Protein AF-A0A8X8W7H4-F1 (afdb_monomer_lite)

Structure (mmCIF, N/CA/C/O backbone):
data_AF-A0A8X8W7H4-F1
#
_entry.id   AF-A0A8X8W7H4-F1
#
loop_
_atom_site.group_PDB
_atom_site.id
_atom_site.type_symbol
_atom_site.label_atom_id
_atom_site.label_alt_id
_atom_site.label_comp_id
_atom_site.label_asym_id
_atom_site.label_entity_id
_atom_site.label_seq_id
_atom_site.pdbx_PDB_ins_code
_atom_site.Cartn_x
_atom_site.Cartn_y
_atom_site.Cartn_z
_atom_site.occupancy
_atom_site.B_iso_or_equiv
_atom_site.auth_seq_id
_atom_site.auth_comp_id
_atom_site.auth_asym_id
_atom_site.auth_atom_id
_atom_site.pdbx_PDB_model_num
ATOM 1 N N . MET A 1 1 ? -15.165 50.227 14.617 1.00 40.97 1 MET A N 1
ATOM 2 C CA . MET A 1 1 ? -14.235 49.386 13.824 1.00 40.97 1 MET A CA 1
ATOM 3 C C . MET A 1 1 ? -14.703 47.942 13.909 1.00 40.97 1 MET A C 1
ATOM 5 O O . MET A 1 1 ? -14.730 47.402 15.005 1.00 40.97 1 MET A O 1
ATOM 9 N N . ASN A 1 2 ? -15.109 47.330 12.793 1.00 39.94 2 ASN A N 1
ATOM 10 C CA . ASN A 1 2 ? -15.633 45.960 12.799 1.00 39.94 2 ASN A CA 1
ATOM 11 C C . ASN A 1 2 ? -14.489 44.944 12.717 1.00 39.94 2 ASN A C 1
ATOM 13 O O . ASN A 1 2 ? -13.886 44.776 11.658 1.00 39.94 2 ASN A O 1
ATOM 17 N N . GLN A 1 3 ? -14.213 44.232 13.812 1.00 49.19 3 GLN A N 1
ATOM 18 C CA . GLN A 1 3 ? -13.331 43.067 13.766 1.00 49.19 3 GLN A CA 1
ATOM 19 C C . GLN A 1 3 ? -14.050 41.906 13.066 1.00 49.19 3 GLN A C 1
ATOM 21 O O . GLN A 1 3 ? -14.823 41.171 13.681 1.00 49.19 3 GLN A O 1
ATOM 26 N N . ARG A 1 4 ? -13.766 41.705 11.772 1.00 53.12 4 ARG A N 1
ATOM 27 C CA . ARG A 1 4 ? -14.063 40.439 11.087 1.00 53.12 4 ARG A CA 1
ATOM 28 C C . ARG A 1 4 ? -13.209 39.333 11.713 1.00 53.12 4 ARG A C 1
ATOM 30 O O . ARG A 1 4 ? -12.101 39.067 11.257 1.00 53.12 4 ARG A O 1
ATOM 37 N N . ARG A 1 5 ? -13.735 38.659 12.740 1.00 56.91 5 ARG A N 1
ATOM 38 C CA . ARG A 1 5 ? -13.233 37.341 13.148 1.00 56.91 5 ARG A CA 1
ATOM 39 C C . ARG A 1 5 ? -13.508 36.369 12.003 1.00 56.91 5 ARG A C 1
ATOM 41 O O . ARG A 1 5 ? -14.619 35.867 11.863 1.00 56.91 5 ARG A O 1
ATOM 48 N N . THR A 1 6 ? -12.502 36.112 11.172 1.00 53.44 6 THR A N 1
ATOM 49 C CA . THR A 1 6 ? -12.518 34.985 10.239 1.00 53.44 6 THR A CA 1
ATOM 50 C C . THR A 1 6 ? -12.573 33.702 11.057 1.00 53.44 6 THR A C 1
ATOM 52 O O . THR A 1 6 ? -11.574 33.303 11.657 1.00 53.44 6 THR A O 1
ATOM 55 N N . ALA A 1 7 ? -13.751 33.081 11.121 1.00 56.81 7 ALA A N 1
ATOM 56 C CA . ALA A 1 7 ? -13.932 31.798 11.779 1.00 56.81 7 ALA A CA 1
ATOM 57 C C . ALA A 1 7 ? -13.082 30.746 11.053 1.00 56.81 7 ALA A C 1
ATOM 59 O O . ALA A 1 7 ? -13.437 30.271 9.973 1.00 56.81 7 ALA A O 1
ATOM 60 N N . ARG A 1 8 ? -11.931 30.407 11.641 1.00 61.84 8 ARG A N 1
ATOM 61 C CA . ARG A 1 8 ? -11.093 29.292 11.200 1.00 61.84 8 ARG A CA 1
ATOM 62 C C . ARG A 1 8 ? -11.938 28.034 11.406 1.00 61.84 8 ARG A C 1
ATOM 64 O O . ARG A 1 8 ? -12.171 27.657 12.553 1.00 61.84 8 ARG A O 1
ATOM 71 N N . LYS A 1 9 ? -12.473 27.450 10.323 1.00 66.62 9 LYS A N 1
ATOM 72 C CA . LYS A 1 9 ? -13.260 26.208 10.394 1.00 66.62 9 LYS A CA 1
ATOM 73 C C . LYS A 1 9 ? -12.422 25.171 11.140 1.00 66.62 9 LYS A C 1
ATOM 75 O O . LYS A 1 9 ? -11.354 24.798 10.660 1.00 66.62 9 LYS A O 1
ATOM 80 N N . GLN A 1 10 ? -12.886 24.748 12.312 1.00 65.94 10 GLN A N 1
ATOM 81 C CA . GLN A 1 10 ? -12.278 23.623 13.007 1.00 65.94 10 GLN A CA 1
ATOM 82 C C . GLN A 1 10 ? -12.583 22.368 12.190 1.00 65.94 10 GLN A C 1
ATOM 84 O O . GLN A 1 10 ? -13.744 22.091 11.887 1.00 65.94 10 GLN A O 1
ATOM 89 N N . VAL A 1 11 ? -11.537 21.650 11.788 1.00 79.06 11 VAL A N 1
ATOM 90 C CA . VAL A 1 11 ? -11.678 20.336 11.160 1.00 79.06 11 VAL A CA 1
ATOM 91 C C . VAL A 1 11 ? -11.970 19.348 12.285 1.00 79.06 11 VAL A C 1
ATOM 93 O O . VAL A 1 11 ? -11.250 19.321 13.282 1.00 79.06 11 VAL A O 1
ATOM 96 N N . THR A 1 12 ? -13.057 18.590 12.171 1.00 90.44 12 THR A N 1
ATOM 97 C CA . THR A 1 12 ? -13.417 17.582 13.176 1.00 90.44 12 THR A CA 1
ATOM 98 C C . THR A 1 12 ? -12.499 16.361 13.053 1.00 90.44 12 THR A C 1
ATOM 100 O O . THR A 1 12 ? -12.026 16.081 11.950 1.00 90.44 12 THR A O 1
ATOM 103 N N . PRO A 1 13 ? -12.280 15.578 14.128 1.00 90.12 13 PRO A N 1
ATOM 104 C CA . PRO A 1 13 ? -11.517 14.329 14.041 1.00 90.12 13 PRO A CA 1
ATOM 105 C C . PRO A 1 13 ? -12.059 13.366 12.973 1.00 90.12 13 PRO A C 1
ATOM 107 O O . PRO A 1 13 ? -11.279 12.757 12.248 1.00 90.12 13 PRO A O 1
ATOM 110 N N . GLN A 1 14 ? -13.387 13.310 12.803 1.00 90.88 14 GLN A N 1
ATOM 111 C CA . GLN A 1 14 ? -14.024 12.536 11.735 1.00 90.88 14 GLN A CA 1
ATOM 112 C C . GLN A 1 14 ? -13.603 13.022 10.342 1.00 90.88 14 GLN A C 1
ATOM 114 O O . GLN A 1 14 ? -13.196 12.220 9.515 1.00 90.88 14 GLN A O 1
ATOM 119 N N . ALA A 1 15 ? -13.615 14.336 10.099 1.00 92.31 15 ALA A N 1
ATOM 120 C CA . ALA A 1 15 ? -13.187 14.884 8.816 1.00 92.31 15 ALA A CA 1
ATOM 121 C C . ALA A 1 15 ? -11.686 14.663 8.543 1.00 92.31 15 ALA A C 1
ATOM 123 O O . ALA A 1 15 ? -11.287 14.643 7.385 1.00 92.31 15 ALA A O 1
ATOM 124 N N . ILE A 1 16 ? -10.843 14.492 9.569 1.00 93.12 16 ILE A N 1
ATOM 125 C CA . ILE A 1 16 ? -9.443 14.072 9.379 1.00 93.12 16 ILE A CA 1
ATOM 126 C C . ILE A 1 16 ? -9.405 12.618 8.887 1.00 93.12 16 ILE A C 1
ATOM 128 O O . ILE A 1 16 ? -8.817 12.356 7.839 1.00 93.12 16 ILE A O 1
ATOM 132 N N . ALA A 1 17 ? -10.109 11.714 9.576 1.00 94.50 17 ALA A N 1
ATOM 133 C CA . ALA A 1 17 ? -10.192 10.299 9.212 1.00 94.50 17 ALA A CA 1
ATOM 134 C C . ALA A 1 17 ? -10.748 10.080 7.793 1.00 94.50 17 ALA A C 1
ATOM 136 O O . ALA A 1 17 ? -10.145 9.370 6.987 1.00 94.50 17 ALA A O 1
ATOM 137 N N . ASP A 1 18 ? -11.856 10.749 7.461 1.00 96.56 18 ASP A N 1
ATOM 138 C CA . ASP A 1 18 ? -12.492 10.672 6.143 1.00 96.56 18 ASP A CA 1
ATOM 139 C C . ASP A 1 18 ? -11.540 11.153 5.035 1.00 96.56 18 ASP A C 1
ATOM 141 O O . ASP A 1 18 ? -11.445 10.523 3.982 1.00 96.56 18 ASP A O 1
ATOM 145 N N . ASN A 1 19 ? -10.795 12.241 5.274 1.00 97.00 19 ASN A N 1
ATOM 146 C CA . ASN A 1 19 ? -9.820 12.769 4.317 1.00 97.00 19 ASN A CA 1
ATOM 147 C C . ASN A 1 19 ? -8.613 11.836 4.134 1.00 97.00 19 ASN A C 1
ATOM 149 O O . ASN A 1 19 ? -8.162 11.668 3.003 1.00 97.00 19 ASN A O 1
ATOM 153 N N . ALA A 1 20 ? -8.107 11.214 5.204 1.00 97.69 20 ALA A N 1
ATOM 154 C CA . ALA A 1 20 ? -7.014 10.243 5.129 1.00 97.69 20 ALA A CA 1
ATOM 155 C C . ALA A 1 20 ? -7.414 9.009 4.304 1.00 97.69 20 ALA A C 1
ATOM 157 O O . ALA A 1 20 ? -6.739 8.650 3.336 1.00 97.69 20 ALA A O 1
ATOM 158 N N . ILE A 1 21 ? -8.569 8.415 4.622 1.00 98.06 21 ILE A N 1
ATOM 159 C CA . ILE A 1 21 ? -9.129 7.264 3.901 1.00 98.06 21 ILE A CA 1
ATOM 160 C C . ILE A 1 21 ? -9.418 7.620 2.436 1.00 98.06 21 ILE A C 1
ATOM 162 O O . ILE A 1 21 ? -9.134 6.822 1.541 1.00 98.06 21 ILE A O 1
ATOM 166 N N . LEU A 1 22 ? -9.954 8.815 2.164 1.00 97.94 22 LEU A N 1
ATOM 167 C CA . LEU A 1 22 ? -10.212 9.283 0.801 1.00 97.94 22 LEU A CA 1
ATOM 168 C C . LEU A 1 22 ? -8.913 9.488 0.012 1.00 97.94 22 LEU A C 1
ATOM 170 O O . LEU A 1 22 ? -8.834 9.049 -1.135 1.00 97.94 22 LEU A O 1
ATOM 174 N N . ALA A 1 23 ? -7.894 10.117 0.603 1.00 98.00 23 ALA A N 1
ATOM 175 C CA . ALA A 1 23 ? -6.601 10.343 -0.042 1.00 98.00 23 ALA A CA 1
ATOM 176 C C . ALA A 1 23 ? -5.896 9.023 -0.389 1.00 98.00 23 ALA A C 1
ATOM 178 O O . ALA A 1 23 ? -5.370 8.887 -1.491 1.00 98.00 23 ALA A O 1
ATOM 179 N N . TYR A 1 24 ? -5.959 8.036 0.508 1.00 98.38 24 TYR A N 1
ATOM 180 C CA . TYR A 1 24 ? -5.495 6.673 0.255 1.00 98.38 24 TYR A CA 1
ATOM 181 C C . TYR A 1 24 ? -6.281 6.000 -0.885 1.00 98.38 24 TYR A C 1
ATOM 183 O O . TYR A 1 24 ? -5.700 5.633 -1.904 1.00 98.38 24 TYR A O 1
ATOM 191 N N . ARG A 1 25 ? -7.616 5.909 -0.783 1.00 97.62 25 ARG A N 1
ATOM 192 C CA . ARG A 1 25 ? -8.451 5.189 -1.769 1.00 97.62 25 ARG A CA 1
ATOM 193 C C . ARG A 1 25 ? -8.469 5.812 -3.166 1.00 97.62 25 ARG A C 1
ATOM 195 O O . ARG A 1 25 ? -8.696 5.103 -4.145 1.00 97.62 25 ARG A O 1
ATOM 202 N N . SER A 1 26 ? -8.282 7.129 -3.257 1.00 97.25 26 SER A N 1
ATOM 203 C CA . SER A 1 26 ? -8.240 7.869 -4.526 1.00 97.25 26 SER A CA 1
ATOM 204 C C . SER A 1 26 ? -6.840 7.968 -5.134 1.00 97.25 26 SER A C 1
ATOM 206 O O . SER A 1 26 ? -6.700 8.498 -6.238 1.00 97.25 26 SER A O 1
ATOM 208 N N . TYR A 1 27 ? -5.805 7.455 -4.457 1.00 97.56 27 TYR A N 1
ATOM 209 C CA . TYR A 1 27 ? -4.440 7.523 -4.957 1.00 97.56 27 TYR A CA 1
ATOM 210 C C . TYR A 1 27 ? -4.294 6.784 -6.286 1.00 97.56 27 TYR A C 1
ATOM 212 O O . TYR A 1 27 ? -4.614 5.602 -6.407 1.00 97.56 27 TYR A O 1
ATOM 220 N N . ARG A 1 28 ? -3.765 7.480 -7.289 1.00 96.12 28 ARG A N 1
ATOM 221 C CA . ARG A 1 28 ? -3.327 6.888 -8.550 1.00 96.12 28 ARG A CA 1
ATOM 222 C C . ARG A 1 28 ? -1.916 7.394 -8.843 1.00 96.12 28 ARG A C 1
ATOM 224 O O . ARG A 1 28 ? -1.713 8.614 -8.826 1.00 96.12 28 ARG A O 1
ATOM 231 N N . PRO A 1 29 ? -0.935 6.504 -9.072 1.00 94.38 29 PRO A N 1
ATOM 232 C CA . PRO A 1 29 ? 0.379 6.925 -9.520 1.00 94.38 29 PRO A CA 1
ATOM 233 C C . PRO A 1 29 ? 0.257 7.551 -10.910 1.00 94.38 29 PRO A C 1
ATOM 235 O O . PRO A 1 29 ? -0.669 7.262 -11.671 1.00 94.38 29 PRO A O 1
ATOM 238 N N . ARG A 1 30 ? 1.193 8.433 -11.250 1.00 93.19 30 ARG A N 1
ATOM 239 C CA . ARG A 1 30 ? 1.293 8.932 -12.625 1.00 93.19 30 ARG A CA 1
ATOM 240 C C . ARG A 1 30 ? 2.042 7.915 -13.491 1.00 93.19 30 ARG A C 1
ATOM 242 O O . ARG A 1 30 ? 2.947 7.288 -12.937 1.00 93.19 30 ARG A O 1
ATOM 249 N N . PRO A 1 31 ? 1.762 7.794 -14.801 1.00 86.12 31 PRO A N 1
ATOM 250 C CA . PRO A 1 31 ? 2.445 6.834 -15.675 1.00 86.12 31 PRO A CA 1
ATOM 251 C C . PRO A 1 31 ? 3.978 6.943 -15.657 1.00 86.12 31 PRO A C 1
ATOM 253 O O . PRO A 1 31 ? 4.667 5.942 -15.794 1.00 86.12 31 PRO A O 1
ATOM 256 N N . GLU A 1 32 ? 4.522 8.144 -15.439 1.00 87.69 32 GLU A N 1
ATOM 257 C CA . GLU A 1 32 ? 5.962 8.416 -15.349 1.00 87.69 32 GLU A CA 1
ATOM 258 C C . GLU A 1 32 ? 6.574 8.208 -13.944 1.00 87.69 32 GLU A C 1
ATOM 260 O O . GLU A 1 32 ? 7.721 8.585 -13.695 1.00 87.69 32 GLU A O 1
ATOM 265 N N . SER A 1 33 ? 5.816 7.670 -12.983 1.00 90.50 33 SER A N 1
ATOM 266 C CA . SER A 1 33 ? 6.284 7.494 -11.600 1.00 90.50 33 SER A CA 1
ATOM 267 C C . SER A 1 33 ? 7.225 6.298 -11.491 1.00 90.50 33 SER A C 1
ATOM 269 O O . SER A 1 33 ? 6.825 5.173 -11.770 1.00 90.50 33 SER A O 1
ATOM 271 N N . SER A 1 34 ? 8.447 6.510 -10.995 1.00 90.31 34 SER A N 1
ATOM 272 C CA . SER A 1 34 ? 9.314 5.393 -10.607 1.00 90.31 34 SER A CA 1
ATOM 273 C C . SER A 1 34 ? 8.683 4.580 -9.476 1.00 90.31 34 SER A C 1
ATOM 275 O O . SER A 1 34 ? 8.005 5.133 -8.607 1.00 90.31 34 SER A O 1
ATOM 277 N N . ILE A 1 35 ? 8.958 3.276 -9.444 1.00 90.56 35 ILE A N 1
ATOM 278 C CA . ILE A 1 35 ? 8.380 2.338 -8.470 1.00 90.56 35 ILE A CA 1
ATOM 279 C C . ILE A 1 35 ? 8.612 2.814 -7.034 1.00 90.56 35 ILE A C 1
ATOM 281 O O . ILE A 1 35 ? 7.659 2.913 -6.270 1.00 90.56 35 ILE A O 1
ATOM 285 N N . MET A 1 36 ? 9.827 3.254 -6.692 1.00 92.44 36 MET A N 1
ATOM 286 C CA . MET A 1 36 ? 10.122 3.834 -5.371 1.00 92.44 36 MET A CA 1
ATOM 287 C C . MET A 1 36 ? 9.201 4.999 -5.001 1.00 92.44 36 MET A C 1
ATOM 289 O O . MET A 1 36 ? 8.776 5.113 -3.855 1.00 92.44 36 MET A O 1
ATOM 293 N N . ARG A 1 37 ? 8.854 5.866 -5.961 1.00 93.69 37 ARG A N 1
ATOM 294 C CA . ARG A 1 37 ? 7.934 6.986 -5.728 1.00 93.69 37 ARG A CA 1
ATOM 295 C C . ARG A 1 37 ? 6.497 6.508 -5.505 1.00 93.69 37 ARG A C 1
ATOM 297 O O . ARG A 1 37 ? 5.792 7.127 -4.709 1.00 93.69 37 ARG A O 1
ATOM 304 N N . ILE A 1 38 ? 6.080 5.439 -6.186 1.00 95.06 38 ILE A N 1
ATOM 305 C CA . ILE A 1 38 ? 4.784 4.784 -5.962 1.00 95.06 38 ILE A CA 1
ATOM 306 C C . ILE A 1 38 ? 4.760 4.191 -4.549 1.00 95.06 38 ILE A C 1
ATOM 308 O O . ILE A 1 38 ? 3.900 4.566 -3.756 1.00 95.06 38 ILE A O 1
ATOM 312 N N . LEU A 1 39 ? 5.753 3.365 -4.201 1.00 95.75 39 LEU A N 1
ATOM 313 C CA . LEU A 1 39 ? 5.864 2.691 -2.904 1.00 95.75 39 LEU A CA 1
ATOM 314 C C . LEU A 1 39 ? 5.890 3.679 -1.737 1.00 95.75 39 LEU A C 1
ATOM 316 O O . LEU A 1 39 ? 5.048 3.583 -0.849 1.00 95.75 39 LEU A O 1
ATOM 320 N N . TYR A 1 40 ? 6.790 4.672 -1.750 1.00 96.31 40 TYR A N 1
ATOM 321 C CA . TYR A 1 40 ? 6.857 5.662 -0.671 1.00 96.31 40 TYR A CA 1
ATOM 322 C C . TYR A 1 40 ? 5.553 6.444 -0.523 1.00 96.31 40 TYR A C 1
ATOM 324 O O . TYR A 1 40 ? 5.082 6.627 0.600 1.00 96.31 40 TYR A O 1
ATOM 332 N N . LYS A 1 41 ? 4.949 6.902 -1.633 1.00 97.62 41 LYS A N 1
ATOM 333 C CA . LYS A 1 41 ? 3.739 7.722 -1.525 1.00 97.62 41 LYS A CA 1
ATOM 334 C C . LYS A 1 41 ? 2.524 6.903 -1.103 1.00 97.62 41 LYS A C 1
ATOM 336 O O . LYS A 1 41 ? 1.696 7.400 -0.344 1.00 97.62 41 LYS A O 1
ATOM 341 N N . PHE A 1 42 ? 2.422 5.665 -1.574 1.00 97.75 42 PHE A N 1
ATOM 342 C CA . PHE A 1 42 ? 1.372 4.749 -1.159 1.00 97.75 42 PHE A CA 1
ATOM 343 C C . PHE A 1 42 ? 1.528 4.358 0.317 1.00 97.75 42 PHE A C 1
ATOM 345 O O . PHE A 1 42 ? 0.538 4.369 1.042 1.00 97.75 42 PHE A O 1
ATOM 352 N N . PHE A 1 43 ? 2.753 4.092 0.789 1.00 97.69 43 PHE A N 1
ATOM 353 C CA . PHE A 1 43 ? 3.028 3.783 2.195 1.00 97.69 43 PHE A CA 1
ATOM 354 C C . PHE A 1 43 ? 2.616 4.916 3.135 1.00 97.69 43 PHE A C 1
ATOM 356 O O . PHE A 1 43 ? 1.892 4.669 4.089 1.00 97.69 43 PHE A O 1
ATOM 363 N N . GLU A 1 44 ? 3.005 6.158 2.831 1.00 98.06 44 GLU A N 1
ATOM 364 C CA . GLU A 1 44 ? 2.623 7.352 3.601 1.00 98.06 44 GLU A CA 1
ATOM 365 C C . GLU A 1 44 ? 1.091 7.497 3.706 1.00 98.06 44 GLU A C 1
ATOM 367 O O . GLU A 1 44 ? 0.548 7.790 4.771 1.00 98.06 44 GLU A O 1
ATOM 372 N N . LEU A 1 45 ? 0.375 7.261 2.599 1.00 98.38 45 LEU A N 1
ATOM 373 C CA . LEU A 1 45 ? -1.088 7.331 2.565 1.00 98.38 45 LEU A CA 1
ATOM 374 C C . LEU A 1 45 ? -1.749 6.172 3.321 1.00 98.38 45 LEU A C 1
ATOM 376 O O . LEU A 1 45 ? -2.742 6.390 4.015 1.00 98.38 45 LEU A O 1
ATOM 380 N N . TRP A 1 46 ? -1.210 4.957 3.200 1.00 98.44 46 TRP A N 1
ATOM 381 C CA . TRP A 1 46 ? -1.688 3.799 3.948 1.00 98.44 46 TRP A CA 1
ATOM 382 C C . TRP A 1 46 ? -1.422 3.956 5.447 1.00 98.44 46 TRP A C 1
ATOM 384 O O . TRP A 1 46 ? -2.319 3.686 6.234 1.00 98.44 46 TRP A O 1
ATOM 394 N N . GLU A 1 47 ? -0.249 4.441 5.862 1.00 98.06 47 GLU A N 1
ATOM 395 C CA . GLU A 1 47 ? 0.093 4.643 7.275 1.00 98.06 47 GLU A CA 1
ATOM 396 C C . GLU A 1 47 ? -0.876 5.631 7.939 1.00 98.06 47 GLU A C 1
ATOM 398 O O . GLU A 1 47 ? -1.362 5.377 9.044 1.00 98.06 47 GLU A O 1
ATOM 403 N N . GLU A 1 48 ? -1.214 6.730 7.258 1.00 98.06 48 GLU A N 1
ATOM 404 C CA . GLU A 1 48 ? -2.211 7.682 7.751 1.00 98.06 48 GLU A CA 1
ATOM 405 C C . GLU A 1 48 ? -3.623 7.074 7.784 1.00 98.06 48 GLU A C 1
ATOM 407 O O . GLU A 1 48 ? -4.332 7.220 8.777 1.00 98.06 48 GLU A O 1
ATOM 412 N N . ALA A 1 49 ? -4.036 6.332 6.753 1.00 97.94 49 ALA A N 1
ATOM 413 C CA . ALA A 1 49 ? -5.362 5.713 6.716 1.00 97.94 49 ALA A CA 1
ATOM 414 C C . ALA A 1 49 ? -5.510 4.501 7.670 1.00 97.94 49 ALA A C 1
ATOM 416 O O . ALA A 1 49 ? -6.608 4.223 8.158 1.00 97.94 49 ALA A O 1
ATOM 417 N N . ASN A 1 50 ? -4.416 3.808 7.997 1.00 97.94 50 ASN A N 1
ATOM 418 C CA . ASN A 1 50 ? -4.357 2.694 8.949 1.00 97.94 50 ASN A CA 1
ATOM 419 C C . ASN A 1 50 ? -4.658 3.157 10.386 1.00 97.94 50 ASN A C 1
ATOM 421 O O . ASN A 1 50 ? -5.378 2.474 11.115 1.00 97.94 50 ASN A O 1
ATOM 425 N N . LYS A 1 51 ? -4.267 4.389 10.754 1.00 97.00 51 LYS A N 1
ATOM 426 C CA . LYS A 1 51 ? -4.690 5.056 12.011 1.00 97.00 51 LYS A CA 1
ATOM 427 C C . LYS A 1 51 ? -6.217 5.196 12.131 1.00 97.00 51 LYS A C 1
ATOM 429 O O . LYS A 1 51 ? -6.731 5.440 13.221 1.00 97.00 51 LYS A O 1
ATOM 434 N N . HIS A 1 52 ? -6.937 5.030 11.020 1.00 96.75 52 HIS A N 1
ATOM 435 C CA . HIS A 1 52 ? -8.389 5.130 10.905 1.00 96.75 52 HIS A CA 1
ATOM 436 C C . HIS A 1 52 ? -9.064 3.816 10.459 1.00 96.75 52 HIS A C 1
ATOM 438 O O . HIS A 1 52 ? -10.245 3.824 10.115 1.00 96.75 52 HIS A O 1
ATOM 444 N N . GLY A 1 53 ? -8.351 2.683 10.512 1.00 94.94 53 GLY A N 1
ATOM 445 C CA . GLY A 1 53 ? -8.924 1.341 10.340 1.00 94.94 53 GLY A CA 1
ATOM 446 C C . GLY A 1 53 ? -8.764 0.697 8.959 1.00 94.94 53 GLY A C 1
ATOM 447 O O . GLY A 1 53 ? -9.336 -0.369 8.733 1.00 94.94 53 GLY A O 1
ATOM 448 N N . ILE A 1 54 ? -7.991 1.286 8.038 1.00 97.25 54 ILE A N 1
ATOM 449 C CA . ILE A 1 54 ? -7.541 0.568 6.831 1.00 97.25 54 ILE A CA 1
ATOM 450 C C . ILE A 1 54 ? -6.555 -0.530 7.238 1.00 97.25 54 ILE A C 1
ATOM 452 O O . ILE A 1 54 ? -5.551 -0.254 7.881 1.00 97.25 54 ILE A O 1
ATOM 456 N N . SER A 1 55 ? -6.832 -1.783 6.875 1.00 96.81 55 SER A N 1
ATOM 457 C CA . SER A 1 55 ? -6.000 -2.920 7.281 1.00 96.81 55 SER A CA 1
ATOM 458 C C . SER A 1 55 ? -4.757 -3.083 6.401 1.00 96.81 55 SER A C 1
ATOM 460 O O . SER A 1 55 ? -4.680 -2.566 5.283 1.00 96.81 55 SER A O 1
ATOM 462 N N . GLY A 1 56 ? -3.784 -3.871 6.867 1.00 96.25 56 GLY A N 1
ATOM 463 C CA . GLY A 1 56 ? -2.663 -4.289 6.022 1.00 96.25 56 GLY A CA 1
ATOM 464 C C . GLY A 1 56 ? -3.104 -5.157 4.836 1.00 96.25 56 GLY A C 1
ATOM 465 O O . GLY A 1 56 ? -2.569 -5.017 3.743 1.00 96.25 56 GLY A O 1
ATOM 466 N N . LEU A 1 57 ? -4.161 -5.966 4.983 1.00 96.44 57 LEU A N 1
ATOM 467 C CA . LEU A 1 57 ? -4.717 -6.732 3.861 1.00 96.44 57 LEU A CA 1
ATOM 468 C C . LEU A 1 57 ? -5.291 -5.823 2.758 1.00 96.44 57 LEU A C 1
ATOM 470 O O . LEU A 1 57 ? -5.118 -6.117 1.577 1.0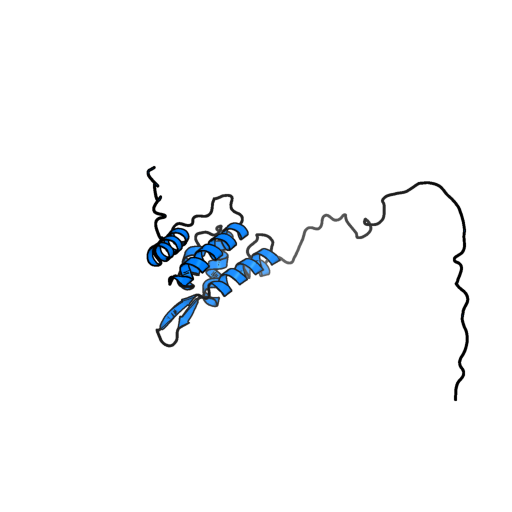0 96.44 57 LEU A O 1
ATOM 474 N N . ASP A 1 58 ? -5.945 -4.718 3.133 1.00 96.75 58 ASP A N 1
ATOM 475 C CA . ASP A 1 58 ? -6.402 -3.686 2.188 1.00 96.75 58 ASP A CA 1
ATOM 476 C C . ASP A 1 58 ? -5.196 -2.992 1.524 1.00 96.75 58 ASP A C 1
ATOM 478 O O . ASP A 1 58 ? -5.147 -2.870 0.302 1.00 96.75 58 ASP A O 1
ATOM 482 N N . GLY A 1 59 ? -4.164 -2.669 2.318 1.00 97.19 59 GLY A N 1
ATOM 483 C CA . GLY A 1 59 ? -2.865 -2.162 1.860 1.00 97.19 59 GLY A CA 1
ATOM 484 C C . GLY A 1 59 ? -2.237 -3.008 0.749 1.00 97.19 59 GLY A C 1
ATOM 485 O O . GLY A 1 59 ? -1.967 -2.487 -0.332 1.00 97.19 59 GLY A O 1
ATOM 486 N N . ILE A 1 60 ? -2.069 -4.313 0.988 1.00 97.06 60 ILE A N 1
ATOM 487 C CA . ILE A 1 60 ? -1.515 -5.271 0.018 1.00 97.06 60 ILE A CA 1
ATOM 488 C C . ILE A 1 60 ? -2.379 -5.310 -1.252 1.00 97.06 60 ILE A C 1
ATOM 490 O O . ILE A 1 60 ? -1.874 -5.101 -2.356 1.00 97.06 60 ILE A O 1
ATOM 494 N N . ARG A 1 61 ? -3.695 -5.529 -1.102 1.00 95.31 61 ARG A N 1
ATOM 495 C CA . ARG A 1 61 ? -4.633 -5.682 -2.230 1.00 95.31 61 ARG A CA 1
ATOM 496 C C . ARG A 1 61 ? -4.745 -4.434 -3.104 1.00 95.31 61 ARG A C 1
ATOM 498 O O . ARG A 1 61 ? -4.981 -4.561 -4.301 1.00 95.31 61 ARG A O 1
ATOM 505 N N . HIS A 1 62 ? -4.601 -3.244 -2.525 1.00 96.50 62 HIS A N 1
ATOM 506 C CA . HIS A 1 62 ? -4.673 -1.983 -3.264 1.00 96.50 62 HIS A CA 1
ATOM 507 C C . HIS A 1 62 ? -3.310 -1.587 -3.858 1.00 96.50 62 HIS A C 1
ATOM 509 O O . HIS A 1 62 ? -3.297 -0.909 -4.878 1.00 96.50 62 HIS A O 1
ATOM 515 N N . LEU A 1 63 ? -2.172 -2.011 -3.285 1.00 96.81 63 LEU A N 1
ATOM 516 C CA . LEU A 1 63 ? -0.851 -1.687 -3.841 1.00 96.81 63 LEU A CA 1
ATOM 517 C C . LEU A 1 63 ? -0.574 -2.421 -5.159 1.00 96.81 63 LEU A C 1
ATOM 519 O O . LEU A 1 63 ? -0.133 -1.786 -6.111 1.00 96.81 63 LEU A O 1
ATOM 523 N N . ILE A 1 64 ? -0.833 -3.732 -5.212 1.00 94.75 64 ILE A N 1
ATOM 524 C CA . ILE A 1 64 ? -0.503 -4.603 -6.357 1.00 94.75 64 ILE A CA 1
ATOM 525 C C . ILE A 1 64 ? -0.937 -4.014 -7.718 1.00 94.75 64 ILE A C 1
ATOM 527 O O . ILE A 1 64 ? -0.054 -3.784 -8.542 1.00 94.75 64 ILE A O 1
ATOM 531 N N . PRO A 1 65 ? -2.216 -3.642 -7.952 1.00 94.81 65 PRO A N 1
ATOM 532 C CA . PRO A 1 65 ? -2.674 -3.098 -9.240 1.00 94.81 65 PRO A CA 1
ATOM 533 C C . PRO A 1 65 ? -2.220 -1.650 -9.528 1.00 94.81 65 PRO A C 1
ATOM 535 O O . PRO A 1 65 ? -2.716 -1.016 -10.461 1.00 94.81 65 PRO A O 1
ATOM 538 N N . LEU A 1 66 ? -1.338 -1.075 -8.702 1.00 94.69 66 LEU A N 1
ATOM 539 C CA . LEU A 1 66 ? -0.689 0.221 -8.940 1.00 94.69 66 LEU A CA 1
ATOM 540 C C . LEU A 1 66 ? 0.788 0.072 -9.340 1.00 94.69 66 LEU A C 1
ATOM 542 O O . LEU A 1 66 ? 1.448 1.082 -9.597 1.00 94.69 66 LEU A O 1
ATOM 546 N N . LEU A 1 67 ? 1.317 -1.153 -9.348 1.00 92.44 67 LEU A N 1
ATOM 547 C CA . LEU A 1 67 ? 2.679 -1.461 -9.774 1.00 92.44 67 LEU A CA 1
ATOM 548 C C . LEU A 1 67 ? 2.732 -1.682 -11.299 1.00 92.44 67 LEU A C 1
ATOM 550 O O . LEU A 1 67 ? 1.717 -2.030 -11.896 1.00 92.44 67 LEU A O 1
ATOM 554 N N . PRO A 1 68 ? 3.896 -1.496 -11.947 1.00 89.94 68 PRO A N 1
ATOM 555 C CA . PRO A 1 68 ? 4.102 -1.940 -13.326 1.00 89.94 68 PRO A CA 1
ATOM 556 C C . PRO A 1 68 ? 3.987 -3.465 -13.452 1.00 89.94 68 PRO A C 1
ATOM 558 O O . PRO A 1 68 ? 4.375 -4.174 -12.524 1.00 89.94 68 PRO A O 1
ATOM 561 N N . ASP A 1 69 ? 3.545 -3.956 -14.610 1.00 89.06 69 ASP A N 1
ATOM 562 C CA . ASP A 1 69 ? 3.178 -5.353 -14.892 1.00 89.06 69 ASP A CA 1
ATOM 563 C C . ASP A 1 69 ? 4.166 -6.398 -14.325 1.00 89.06 69 ASP A C 1
ATOM 565 O O . ASP A 1 69 ? 3.766 -7.312 -13.604 1.00 89.06 69 ASP A O 1
ATOM 569 N N . ASP A 1 70 ? 5.474 -6.248 -14.575 1.00 87.56 70 ASP A N 1
ATOM 570 C CA . ASP A 1 70 ? 6.495 -7.196 -14.093 1.00 87.56 70 ASP A CA 1
ATOM 571 C C . ASP A 1 70 ? 6.556 -7.269 -12.551 1.00 87.56 70 ASP A C 1
ATOM 573 O O . ASP A 1 70 ? 6.797 -8.328 -11.962 1.00 87.56 70 ASP A O 1
ATOM 577 N N . TRP A 1 71 ? 6.317 -6.137 -11.884 1.00 90.94 71 TRP A N 1
ATOM 578 C CA . TRP A 1 71 ? 6.264 -6.034 -10.427 1.00 90.94 71 TRP A CA 1
ATOM 579 C C . TRP A 1 71 ? 4.911 -6.479 -9.872 1.00 90.94 71 TRP A C 1
ATOM 581 O O . TRP A 1 71 ? 4.887 -7.089 -8.805 1.00 90.94 71 TRP A O 1
ATOM 591 N N . GLU A 1 72 ? 3.803 -6.251 -10.580 1.00 92.12 72 GLU A N 1
ATOM 592 C CA . GLU A 1 72 ? 2.494 -6.821 -10.238 1.00 92.12 72 GLU A CA 1
ATOM 593 C C . GLU A 1 72 ? 2.570 -8.358 -10.215 1.00 92.12 72 GLU A C 1
ATOM 595 O O . GLU A 1 72 ? 2.216 -8.989 -9.216 1.00 92.12 72 GLU A O 1
ATOM 600 N N . ILE A 1 73 ? 3.123 -8.967 -11.271 1.00 90.38 73 ILE A N 1
ATOM 601 C CA . ILE A 1 73 ? 3.281 -10.424 -11.397 1.00 90.38 73 ILE A CA 1
ATOM 602 C C . ILE A 1 73 ? 4.159 -10.986 -10.275 1.00 90.38 73 ILE A C 1
ATOM 604 O O . ILE A 1 73 ? 3.813 -12.008 -9.677 1.00 90.38 73 ILE A O 1
ATOM 608 N N . TRP A 1 74 ? 5.293 -10.344 -9.978 1.00 90.38 74 TRP A N 1
ATOM 609 C CA . TRP A 1 74 ? 6.187 -10.807 -8.918 1.00 90.38 74 TRP A CA 1
ATOM 610 C C . TRP A 1 74 ? 5.577 -10.642 -7.519 1.00 90.38 74 TRP A C 1
ATOM 612 O O . TRP A 1 74 ? 5.543 -11.603 -6.750 1.00 90.38 74 TRP A O 1
ATOM 622 N N . THR A 1 75 ? 5.034 -9.466 -7.195 1.00 92.25 75 THR A N 1
ATOM 623 C CA . THR A 1 75 ? 4.435 -9.210 -5.872 1.00 92.25 75 THR A CA 1
ATOM 624 C C . THR A 1 75 ? 3.182 -10.041 -5.613 1.00 92.25 75 THR A C 1
ATOM 626 O O . THR A 1 75 ? 2.945 -10.437 -4.474 1.00 92.25 75 THR A O 1
ATOM 629 N N . THR A 1 76 ? 2.429 -10.403 -6.656 1.00 92.62 76 THR A N 1
ATOM 630 C CA . THR A 1 76 ? 1.307 -11.350 -6.550 1.00 92.62 76 THR A CA 1
ATOM 631 C C . THR A 1 76 ? 1.764 -12.734 -6.075 1.00 92.62 76 THR A C 1
ATOM 633 O O . THR A 1 76 ? 1.032 -13.401 -5.349 1.00 92.62 76 THR A O 1
ATOM 636 N N . ARG A 1 77 ? 2.983 -13.170 -6.424 1.00 90.50 77 ARG A N 1
ATOM 637 C CA . ARG A 1 77 ? 3.537 -14.463 -5.975 1.00 90.50 77 ARG A CA 1
ATOM 638 C C . ARG A 1 77 ? 4.025 -14.434 -4.527 1.00 90.50 77 ARG A C 1
ATOM 640 O O . ARG A 1 77 ? 3.979 -15.463 -3.871 1.00 90.50 77 ARG A O 1
ATOM 647 N N . LEU A 1 78 ? 4.438 -13.269 -4.025 1.00 89.44 78 LEU A N 1
ATOM 648 C CA . LEU A 1 78 ? 4.803 -13.071 -2.615 1.00 89.44 78 LEU A CA 1
ATOM 649 C C . LEU A 1 78 ? 3.598 -13.056 -1.661 1.00 89.44 78 LEU A C 1
ATOM 651 O O . LEU A 1 78 ? 3.786 -13.044 -0.449 1.00 89.44 78 LEU A O 1
ATOM 655 N N . LEU A 1 79 ? 2.360 -13.018 -2.165 1.00 91.12 79 LEU A N 1
ATOM 656 C CA . LEU A 1 79 ? 1.166 -12.855 -1.327 1.00 91.12 79 LEU A CA 1
ATOM 657 C C . LEU A 1 79 ? 1.043 -13.890 -0.203 1.00 91.12 79 LEU A C 1
ATOM 659 O O . LEU A 1 79 ? 0.566 -13.544 0.877 1.00 91.12 79 LEU A O 1
ATOM 663 N N . GLU A 1 80 ? 1.464 -15.131 -0.446 1.00 88.88 80 GLU A N 1
ATOM 664 C CA . GLU A 1 80 ? 1.355 -16.231 0.520 1.00 88.88 80 GLU A CA 1
ATOM 665 C C . GLU A 1 80 ? 2.263 -16.038 1.747 1.00 88.88 80 GLU A C 1
ATOM 667 O O . GLU A 1 80 ? 1.899 -16.468 2.840 1.00 88.88 80 GLU A O 1
ATOM 672 N N . ASP A 1 81 ? 3.379 -15.315 1.605 1.00 93.81 81 ASP A N 1
ATOM 673 C CA . ASP A 1 81 ? 4.307 -15.022 2.707 1.00 93.81 81 ASP A CA 1
ATOM 674 C C . ASP A 1 81 ? 3.796 -13.901 3.634 1.00 93.81 81 ASP A C 1
ATOM 676 O O . ASP A 1 81 ? 4.211 -13.806 4.791 1.00 93.81 81 ASP A O 1
ATOM 680 N N . TYR A 1 82 ? 2.881 -13.052 3.144 1.00 95.25 82 TYR A N 1
ATOM 681 C CA . TYR A 1 82 ? 2.409 -11.850 3.850 1.00 95.25 82 TYR A CA 1
ATOM 682 C C . TYR A 1 82 ? 0.910 -11.841 4.166 1.00 95.25 82 TYR A C 1
ATOM 684 O O . TYR A 1 82 ? 0.458 -10.949 4.885 1.00 95.25 82 TYR A O 1
ATOM 692 N N . ILE A 1 83 ? 0.132 -12.811 3.675 1.00 94.38 83 ILE A N 1
ATOM 693 C CA . ILE A 1 83 ? -1.280 -12.999 4.034 1.00 94.38 83 ILE A CA 1
ATOM 694 C C . ILE A 1 83 ? -1.432 -14.285 4.845 1.00 94.38 83 ILE A C 1
ATOM 696 O O . ILE A 1 83 ? -1.255 -15.386 4.336 1.00 94.38 83 ILE A O 1
ATOM 700 N N . TYR A 1 84 ? -1.848 -14.148 6.102 1.00 92.62 84 TYR A N 1
ATOM 701 C CA . TYR A 1 84 ? -2.053 -15.264 7.021 1.00 92.62 84 TYR A CA 1
ATOM 702 C C . TYR A 1 84 ? -3.455 -15.235 7.630 1.00 92.62 84 TYR A C 1
ATOM 704 O O . TYR A 1 84 ? -4.041 -14.177 7.867 1.00 92.62 84 TYR A O 1
ATOM 712 N N . ARG A 1 85 ? -4.005 -16.415 7.926 1.00 91.69 85 ARG A N 1
ATOM 713 C CA . ARG A 1 85 ? -5.299 -16.537 8.603 1.00 91.69 85 ARG A CA 1
ATOM 714 C C . ARG A 1 85 ? -5.131 -16.401 10.112 1.00 91.69 85 ARG A C 1
ATOM 716 O O . ARG A 1 85 ? -4.339 -17.121 10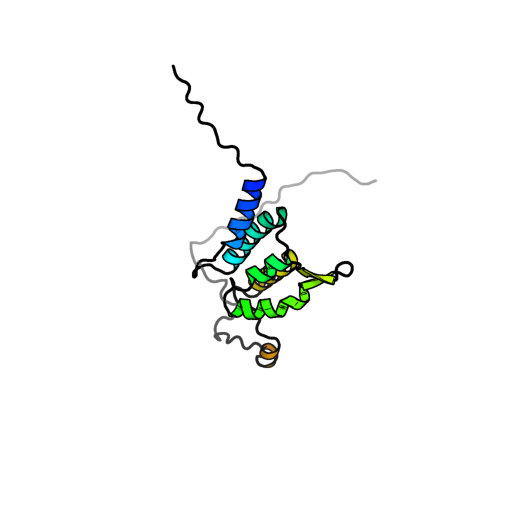.718 1.00 91.69 85 ARG A O 1
ATOM 723 N N . ARG A 1 86 ? -5.897 -15.506 10.737 1.00 88.12 86 ARG A N 1
ATOM 724 C CA . ARG A 1 86 ? -5.892 -15.337 12.192 1.00 88.12 86 ARG A CA 1
ATOM 725 C C . ARG A 1 86 ? -6.600 -16.519 12.865 1.00 88.12 86 ARG A C 1
ATOM 727 O O . ARG A 1 86 ? -7.685 -16.917 12.449 1.00 88.12 86 ARG A O 1
ATOM 734 N N . ALA A 1 87 ? -5.981 -17.095 13.895 1.00 85.12 87 ALA A N 1
ATOM 735 C CA . ALA A 1 87 ? -6.443 -18.347 14.504 1.00 85.12 87 ALA A CA 1
ATOM 736 C C . ALA A 1 87 ? -7.735 -18.219 15.340 1.00 85.12 87 ALA A C 1
ATOM 738 O O . ALA A 1 87 ? -8.421 -19.213 15.558 1.00 85.12 87 ALA A O 1
ATOM 739 N N . ASP A 1 88 ? -8.054 -17.015 15.815 1.00 88.25 88 ASP A N 1
ATOM 740 C CA . ASP A 1 88 ? -9.209 -16.683 16.657 1.00 88.25 88 ASP A CA 1
ATOM 741 C C . ASP A 1 88 ? -10.446 -16.258 15.846 1.00 88.25 88 ASP A C 1
ATOM 743 O O . ASP A 1 88 ? -11.555 -16.671 16.181 1.00 88.25 88 ASP A O 1
ATOM 747 N N . THR A 1 89 ? -10.276 -15.462 14.782 1.00 88.38 89 THR A N 1
ATOM 748 C CA . THR A 1 89 ? -11.392 -14.971 13.946 1.00 88.38 89 THR A CA 1
ATOM 749 C C . THR A 1 89 ? -11.583 -15.734 12.634 1.00 88.38 89 THR A C 1
ATOM 751 O O . THR A 1 89 ? -12.629 -15.596 12.006 1.00 88.38 89 THR A O 1
ATOM 754 N N . LEU A 1 90 ? -10.600 -16.542 12.214 1.00 87.56 90 LEU A N 1
ATOM 755 C CA . LEU A 1 90 ? -10.516 -17.173 10.885 1.00 87.56 90 LEU A CA 1
ATOM 756 C C . LEU A 1 90 ? -10.512 -16.177 9.708 1.00 87.56 90 LEU A C 1
ATOM 758 O O . LEU A 1 90 ? -10.653 -16.585 8.555 1.00 87.56 90 LEU A O 1
ATOM 762 N N . GLU A 1 91 ? -10.309 -14.889 9.981 1.00 90.44 91 GLU A N 1
ATOM 763 C CA . GLU A 1 91 ? -10.161 -13.849 8.965 1.00 90.44 91 GLU A CA 1
ATOM 764 C C . GLU A 1 91 ? -8.731 -13.824 8.422 1.00 90.44 91 GLU A C 1
ATOM 766 O O . GLU A 1 91 ? -7.763 -14.077 9.145 1.00 90.44 91 GLU A O 1
ATOM 771 N N . ASP A 1 92 ? -8.590 -13.470 7.149 1.00 91.56 92 ASP A N 1
ATOM 772 C CA . ASP A 1 92 ? -7.282 -13.252 6.541 1.00 91.56 92 ASP A CA 1
ATOM 773 C C . ASP A 1 92 ? -6.744 -11.872 6.956 1.00 91.56 92 ASP A C 1
ATOM 775 O O . ASP A 1 92 ? -7.468 -10.873 6.970 1.00 91.56 92 ASP A O 1
ATOM 779 N N . VAL A 1 93 ? -5.459 -11.808 7.295 1.00 93.38 93 VAL A N 1
ATOM 780 C CA . VAL A 1 93 ? -4.744 -10.605 7.733 1.00 93.38 93 VAL A CA 1
ATOM 781 C C . VAL A 1 93 ? -3.492 -10.454 6.879 1.00 93.38 93 VAL A C 1
ATOM 783 O O . VAL A 1 93 ? -2.829 -11.440 6.578 1.00 93.38 93 VAL A O 1
ATOM 786 N N . GLY A 1 94 ? -3.181 -9.222 6.479 1.00 94.94 94 GLY A N 1
ATOM 787 C CA . GLY A 1 94 ? -1.991 -8.902 5.694 1.00 94.94 94 GLY A CA 1
ATOM 788 C C . GLY A 1 94 ? -0.952 -8.150 6.520 1.00 94.94 94 GLY A C 1
ATOM 789 O O . GLY A 1 94 ? -1.292 -7.122 7.112 1.00 94.94 94 GLY A O 1
ATOM 790 N N . ASP A 1 95 ? 0.299 -8.607 6.512 1.00 96.19 95 ASP A N 1
ATOM 791 C CA . ASP A 1 95 ? 1.456 -7.831 6.971 1.00 96.19 95 ASP A CA 1
ATOM 792 C C . ASP A 1 95 ? 1.937 -6.898 5.851 1.00 96.19 95 ASP A C 1
ATOM 794 O O . ASP A 1 95 ? 2.847 -7.203 5.081 1.00 96.19 95 ASP A O 1
ATOM 798 N N . PHE A 1 96 ? 1.279 -5.744 5.732 1.00 97.00 96 PHE A N 1
ATOM 799 C CA . PHE A 1 96 ? 1.649 -4.746 4.732 1.00 97.00 96 PHE A CA 1
ATOM 800 C C . PHE A 1 96 ? 3.028 -4.096 4.966 1.00 97.00 96 PHE A C 1
ATOM 802 O O . PHE A 1 96 ? 3.748 -3.923 3.980 1.00 97.00 96 PHE A O 1
ATOM 809 N N . PRO A 1 97 ? 3.441 -3.755 6.207 1.00 96.56 97 PRO A N 1
ATOM 810 C CA . PRO A 1 97 ? 4.806 -3.306 6.476 1.00 96.56 97 PRO A CA 1
ATOM 811 C C . PRO A 1 97 ? 5.871 -4.321 6.041 1.00 96.56 97 PRO A C 1
ATOM 813 O O . PRO A 1 97 ? 6.815 -3.931 5.360 1.00 96.56 97 PRO A O 1
ATOM 816 N N . GLY A 1 98 ? 5.703 -5.612 6.351 1.00 96.50 98 GLY A N 1
ATOM 817 C CA . GLY A 1 98 ? 6.608 -6.662 5.874 1.00 96.50 98 GLY A CA 1
ATOM 818 C C . GLY A 1 98 ? 6.621 -6.771 4.348 1.00 96.50 98 GLY A C 1
ATOM 819 O O . GLY A 1 98 ? 7.692 -6.740 3.736 1.00 96.50 98 GLY A O 1
ATOM 820 N N . PHE A 1 99 ? 5.436 -6.812 3.729 1.00 96.19 99 PHE A N 1
ATOM 821 C CA . PHE A 1 99 ? 5.271 -6.907 2.276 1.00 96.19 99 PHE A CA 1
ATOM 822 C C . PHE A 1 99 ? 5.993 -5.768 1.550 1.00 96.19 99 PHE A C 1
ATOM 824 O O . PHE A 1 99 ? 6.816 -6.011 0.670 1.00 96.19 99 PHE A O 1
ATOM 831 N N . ILE A 1 100 ? 5.750 -4.513 1.943 1.00 95.31 100 ILE A N 1
ATOM 832 C CA . ILE A 1 100 ? 6.374 -3.371 1.271 1.00 95.31 100 ILE A CA 1
ATOM 833 C C . ILE A 1 100 ? 7.885 -3.294 1.532 1.00 95.31 100 ILE A C 1
ATOM 835 O O . ILE A 1 100 ? 8.633 -2.902 0.636 1.00 95.31 100 ILE A O 1
ATOM 839 N N . SER A 1 101 ? 8.359 -3.714 2.711 1.00 94.81 101 SER A N 1
ATOM 840 C CA . SER A 1 101 ? 9.794 -3.814 3.001 1.00 94.81 101 SER A CA 1
ATOM 841 C C . SER A 1 101 ? 10.508 -4.799 2.073 1.00 94.81 101 SER A C 1
ATOM 843 O O . SER A 1 101 ? 11.597 -4.478 1.598 1.00 94.81 101 SER A O 1
ATOM 845 N N . ALA A 1 102 ? 9.890 -5.936 1.737 1.00 93.62 102 ALA A N 1
ATOM 846 C CA . ALA A 1 102 ? 10.448 -6.881 0.768 1.00 93.62 102 ALA A CA 1
ATOM 847 C C . ALA A 1 102 ? 10.527 -6.293 -0.651 1.00 93.62 102 ALA A C 1
ATOM 849 O O . ALA A 1 102 ? 11.536 -6.461 -1.336 1.00 93.62 102 ALA A O 1
ATOM 850 N N . ILE A 1 103 ? 9.514 -5.526 -1.074 1.00 93.38 103 ILE A N 1
ATOM 851 C CA . ILE A 1 103 ? 9.535 -4.813 -2.364 1.00 93.38 103 ILE A CA 1
ATOM 852 C C . ILE A 1 103 ? 10.662 -3.763 -2.387 1.00 93.38 103 ILE A C 1
ATOM 854 O O . ILE A 1 103 ? 11.394 -3.660 -3.373 1.00 93.38 103 ILE A O 1
ATOM 858 N N . PHE A 1 104 ? 10.850 -3.010 -1.296 1.00 91.19 104 PHE A N 1
ATOM 859 C CA . PHE A 1 104 ? 11.956 -2.055 -1.166 1.00 91.19 104 PHE A CA 1
ATOM 860 C C . PHE A 1 104 ? 13.333 -2.731 -1.210 1.00 91.19 104 PHE A C 1
ATOM 862 O O . PHE A 1 104 ? 14.232 -2.224 -1.884 1.00 91.19 104 PHE A O 1
ATOM 869 N N . GLN A 1 105 ? 13.501 -3.868 -0.528 1.00 90.06 105 GLN A N 1
ATOM 870 C CA . GLN A 1 105 ? 14.743 -4.641 -0.549 1.00 90.06 105 GLN A CA 1
ATOM 871 C C . GLN A 1 105 ? 15.048 -5.155 -1.962 1.00 90.06 105 GLN A C 1
ATOM 873 O O . GLN A 1 105 ? 16.132 -4.899 -2.485 1.00 90.06 105 GLN A O 1
ATOM 878 N N . GLN A 1 106 ? 14.065 -5.773 -2.622 1.00 88.12 106 GLN A N 1
ATOM 879 C CA . GLN A 1 106 ? 14.178 -6.233 -4.006 1.00 88.12 106 GLN A CA 1
ATOM 880 C C . GLN A 1 106 ? 14.583 -5.097 -4.958 1.00 88.12 106 GLN A C 1
ATOM 882 O O . GLN A 1 106 ? 15.450 -5.272 -5.815 1.00 88.12 106 GLN A O 1
ATOM 887 N N . TYR A 1 107 ? 13.993 -3.908 -4.799 1.00 86.19 107 TYR A N 1
ATOM 888 C CA . TYR A 1 107 ? 14.351 -2.750 -5.616 1.00 86.19 107 TYR A CA 1
ATOM 889 C C . TYR A 1 107 ? 15.797 -2.298 -5.370 1.00 86.19 107 TYR A C 1
ATOM 891 O O . TYR A 1 107 ? 16.496 -1.937 -6.319 1.00 86.19 107 TYR A O 1
ATOM 899 N N . ALA A 1 108 ? 16.249 -2.300 -4.113 1.00 86.06 108 ALA A N 1
ATOM 900 C CA . ALA A 1 108 ? 17.603 -1.897 -3.747 1.00 86.06 108 ALA A CA 1
ATOM 901 C C . ALA A 1 108 ? 18.669 -2.873 -4.274 1.00 86.06 108 ALA A C 1
ATOM 903 O O . ALA A 1 108 ? 19.721 -2.431 -4.735 1.00 86.06 108 ALA A O 1
ATOM 904 N N . GLU A 1 109 ? 18.386 -4.177 -4.248 1.00 84.25 109 GLU A N 1
ATOM 905 C CA . GLU A 1 109 ? 19.297 -5.223 -4.725 1.00 84.25 109 GLU A CA 1
ATOM 906 C C . GLU A 1 109 ? 19.380 -5.285 -6.264 1.00 84.25 109 GLU A C 1
ATOM 908 O O . GLU A 1 109 ? 20.473 -5.451 -6.806 1.00 84.25 109 GLU A O 1
ATOM 913 N N . TYR A 1 110 ? 18.262 -5.089 -6.979 1.00 79.00 110 TYR A N 1
ATOM 914 C CA . TYR A 1 110 ? 18.164 -5.331 -8.432 1.00 79.00 110 TYR A CA 1
ATOM 915 C C . TYR A 1 110 ? 17.803 -4.090 -9.277 1.00 79.00 110 TYR A C 1
ATOM 917 O O . TYR A 1 110 ? 17.475 -4.208 -10.455 1.00 79.00 110 TYR A O 1
ATOM 925 N N . GLN A 1 111 ? 17.877 -2.886 -8.701 1.00 68.94 111 GLN A N 1
ATOM 926 C CA . GLN A 1 111 ? 17.846 -1.586 -9.396 1.00 68.94 111 GLN A CA 1
ATOM 927 C C . GLN A 1 111 ? 16.739 -1.428 -10.468 1.00 68.94 111 GLN A C 1
ATOM 929 O O . GLN A 1 111 ? 17.024 -1.102 -11.620 1.00 68.94 111 GLN A O 1
ATOM 934 N N . ASN A 1 112 ? 15.470 -1.558 -10.058 1.00 67.62 112 ASN A N 1
ATOM 935 C CA . ASN A 1 112 ? 14.224 -1.561 -10.865 1.00 67.62 112 ASN A CA 1
ATOM 936 C C . ASN A 1 112 ? 13.781 -2.909 -11.455 1.00 67.62 112 ASN A C 1
ATOM 938 O O . ASN A 1 112 ? 12.631 -2.990 -11.889 1.00 67.62 112 ASN A O 1
ATOM 942 N N . PHE A 1 113 ? 14.597 -3.963 -11.448 1.00 68.69 113 PHE A N 1
ATOM 943 C CA . PHE A 1 113 ? 14.151 -5.266 -11.948 1.00 68.69 113 PHE A CA 1
ATOM 944 C C . PHE A 1 113 ? 13.502 -6.104 -10.829 1.00 68.69 113 PHE A C 1
ATOM 946 O O . PHE A 1 113 ? 14.110 -6.277 -9.766 1.00 68.69 113 PHE A O 1
ATOM 953 N N . PRO A 1 114 ? 12.289 -6.653 -11.037 1.00 67.12 114 PRO A N 1
ATOM 954 C CA . PRO A 1 114 ? 11.821 -7.747 -10.199 1.00 67.12 114 PRO A CA 1
ATOM 955 C C . PRO A 1 114 ? 12.723 -8.965 -10.471 1.00 67.12 114 PRO A C 1
ATOM 957 O O . PRO A 1 114 ? 13.333 -9.061 -11.544 1.00 67.12 114 PRO A O 1
ATOM 960 N N . PRO A 1 115 ? 12.867 -9.893 -9.517 1.00 64.94 115 PRO A N 1
ATOM 961 C CA . PRO A 1 115 ? 13.785 -10.999 -9.682 1.00 64.94 115 PRO A CA 1
ATOM 962 C C . PRO A 1 115 ? 13.220 -11.924 -10.757 1.00 64.94 115 PRO A C 1
ATOM 964 O O . PRO A 1 115 ? 12.024 -12.236 -10.773 1.00 64.94 115 PRO A O 1
ATOM 967 N N . ALA A 1 116 ? 14.085 -12.377 -11.663 1.00 60.00 116 ALA A N 1
ATOM 968 C CA . ALA A 1 116 ? 13.699 -13.384 -12.637 1.00 60.00 116 ALA A CA 1
ATOM 969 C C . ALA A 1 116 ? 13.135 -14.613 -11.900 1.00 60.00 116 ALA A C 1
ATOM 971 O O . ALA A 1 116 ? 13.716 -15.059 -10.908 1.00 60.00 116 ALA A O 1
ATOM 972 N N . SER A 1 117 ? 12.003 -15.141 -12.387 1.00 52.22 117 SER A N 1
ATOM 973 C CA . SER A 1 117 ? 11.341 -16.341 -11.844 1.00 52.22 117 SER A CA 1
ATOM 974 C C . SER A 1 117 ? 12.376 -17.439 -11.549 1.00 52.22 117 SER A C 1
ATOM 976 O O . SER A 1 117 ? 13.294 -17.595 -12.358 1.00 52.22 117 SER A O 1
ATOM 978 N N . PRO A 1 118 ? 12.252 -18.240 -10.474 1.00 52.06 118 PRO A N 1
ATOM 979 C CA . PRO A 1 118 ? 13.214 -19.313 -10.197 1.00 52.06 118 PRO A CA 1
ATOM 980 C C . PRO A 1 118 ? 13.393 -20.292 -11.379 1.00 52.06 118 PRO A C 1
ATOM 982 O O . PRO A 1 118 ? 14.503 -20.762 -11.615 1.00 52.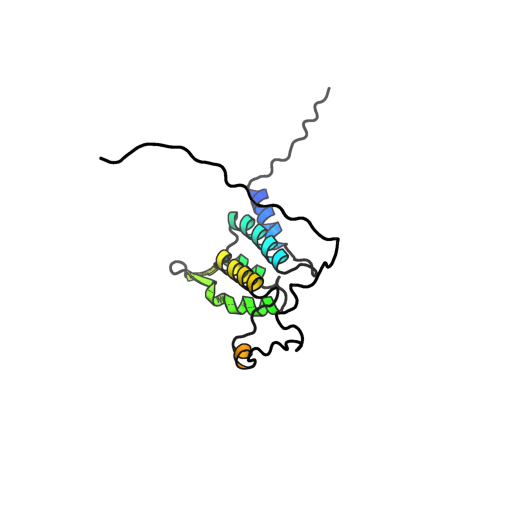06 118 PRO A O 1
ATOM 985 N N . ASP A 1 119 ? 12.364 -20.496 -12.212 1.00 48.25 119 ASP A N 1
ATOM 986 C CA . ASP A 1 119 ? 12.460 -21.261 -13.472 1.00 48.25 119 ASP A CA 1
ATOM 987 C C . ASP A 1 119 ? 13.418 -20.650 -14.517 1.00 48.25 119 ASP A C 1
ATOM 989 O O . ASP A 1 119 ? 13.986 -21.359 -15.347 1.00 48.25 119 ASP A O 1
ATOM 993 N N . ILE A 1 120 ? 13.622 -19.330 -14.487 1.00 46.09 120 ILE A N 1
ATOM 994 C CA . ILE A 1 120 ? 14.530 -18.603 -15.386 1.00 46.09 120 ILE A CA 1
ATOM 995 C C . ILE A 1 120 ? 15.976 -18.682 -14.869 1.00 46.09 120 ILE A C 1
ATOM 997 O O . ILE A 1 120 ? 16.900 -18.782 -15.678 1.00 46.09 120 ILE A O 1
ATOM 1001 N N . GLN A 1 121 ? 16.192 -18.751 -13.545 1.00 46.16 121 GLN A N 1
ATOM 1002 C CA . GLN A 1 121 ? 17.529 -19.006 -12.984 1.00 46.16 121 GLN A CA 1
ATOM 1003 C C . GLN A 1 121 ? 18.101 -20.369 -13.411 1.00 46.16 121 GLN A C 1
ATOM 1005 O O . GLN A 1 121 ? 19.314 -20.508 -13.541 1.00 46.16 121 GLN A O 1
ATOM 1010 N N . ALA A 1 122 ? 17.250 -21.357 -13.707 1.00 43.38 122 ALA A N 1
ATOM 1011 C CA . ALA A 1 122 ? 17.688 -22.660 -14.212 1.00 43.38 122 ALA A CA 1
ATOM 1012 C C . ALA A 1 122 ? 18.227 -22.632 -15.661 1.00 43.38 122 ALA A C 1
ATOM 1014 O O . ALA A 1 122 ? 18.862 -23.596 -16.085 1.00 43.38 122 ALA A O 1
ATOM 1015 N N . SER A 1 123 ? 17.983 -21.555 -16.424 1.00 42.12 123 SER A N 1
ATOM 1016 C CA . SER A 1 123 ? 18.293 -21.484 -17.865 1.00 42.12 123 SER A CA 1
ATOM 1017 C C . SER A 1 123 ? 19.420 -20.513 -18.236 1.00 42.12 123 SER A C 1
ATOM 1019 O O . SER A 1 123 ? 19.891 -20.543 -19.371 1.00 42.12 123 SER A O 1
ATOM 1021 N N . HIS A 1 124 ? 19.883 -19.676 -17.303 1.00 37.47 124 HIS A N 1
ATOM 1022 C CA . HIS A 1 124 ? 20.985 -18.738 -17.527 1.00 37.47 124 HIS A CA 1
ATOM 1023 C C . HIS A 1 124 ? 22.083 -18.905 -16.466 1.00 37.47 124 HIS A C 1
ATOM 1025 O O . HIS A 1 124 ? 21.983 -18.311 -15.389 1.00 37.47 124 HIS A O 1
ATOM 1031 N N . PRO A 1 125 ? 23.186 -19.629 -16.755 1.00 38.66 125 PRO A N 1
ATOM 1032 C CA . PRO A 1 125 ? 24.441 -19.307 -16.089 1.00 38.66 125 PRO A CA 1
ATOM 1033 C C . PRO A 1 125 ? 24.777 -17.839 -16.386 1.00 38.66 125 PRO A C 1
ATOM 1035 O O . PRO A 1 125 ? 24.511 -17.350 -17.485 1.00 38.66 125 PRO A O 1
ATOM 1038 N N . LEU A 1 126 ? 25.357 -17.144 -15.406 1.00 45.69 126 LEU A N 1
ATOM 1039 C CA . LEU A 1 126 ? 25.717 -15.724 -15.473 1.00 45.69 126 LEU A CA 1
ATOM 1040 C C . LEU A 1 126 ? 26.786 -15.440 -16.550 1.00 45.69 126 LEU A C 1
ATOM 1042 O O . LEU A 1 126 ? 27.947 -15.194 -16.232 1.00 45.69 126 LEU A O 1
ATOM 1046 N N . GLN A 1 127 ? 26.388 -15.428 -17.823 1.00 39.31 127 GLN A N 1
ATOM 1047 C CA . GLN A 1 127 ? 27.083 -14.714 -18.887 1.00 39.31 127 GLN A CA 1
ATOM 1048 C C . GLN A 1 127 ? 26.605 -13.266 -18.881 1.00 39.31 127 GLN A C 1
ATOM 1050 O O . GLN A 1 127 ? 25.739 -12.843 -19.641 1.00 39.31 127 GLN A O 1
ATOM 1055 N N . TRP A 1 128 ? 27.218 -12.494 -17.991 1.00 38.88 128 TRP A N 1
ATOM 1056 C CA . TRP A 1 128 ? 27.534 -11.118 -18.323 1.00 38.88 128 TRP A CA 1
ATOM 1057 C C . TRP A 1 128 ? 28.472 -11.170 -19.534 1.00 38.88 128 TRP A C 1
ATOM 1059 O O . TRP A 1 128 ? 29.601 -11.644 -19.420 1.00 38.88 128 TRP A O 1
ATOM 1069 N N . ASP A 1 129 ? 28.016 -10.698 -20.694 1.00 36.59 129 ASP A N 1
ATOM 1070 C CA . ASP A 1 129 ? 28.920 -10.350 -21.790 1.00 36.59 129 ASP A CA 1
ATOM 1071 C C . ASP A 1 129 ? 29.771 -9.161 -21.330 1.00 36.59 129 ASP A C 1
ATOM 1073 O O . ASP A 1 129 ? 29.440 -7.995 -21.550 1.00 36.59 129 ASP A O 1
ATOM 1077 N N . THR A 1 130 ? 30.878 -9.448 -20.642 1.00 45.50 130 THR A N 1
ATOM 1078 C CA . THR A 1 130 ? 31.961 -8.482 -20.472 1.00 45.50 130 THR A CA 1
ATOM 1079 C C . THR A 1 130 ? 32.448 -8.094 -21.859 1.00 45.50 130 THR A C 1
ATOM 1081 O O . THR A 1 130 ? 32.953 -8.968 -22.573 1.00 45.50 130 THR A O 1
ATOM 1084 N N . PRO A 1 131 ? 32.404 -6.805 -22.235 1.00 36.62 131 PRO A N 1
ATOM 1085 C CA . PRO A 1 131 ? 33.235 -6.327 -23.322 1.00 36.62 131 PRO A CA 1
ATOM 1086 C C . PRO A 1 131 ? 34.675 -6.654 -22.932 1.00 36.62 131 PRO A C 1
ATOM 1088 O O . PRO A 1 131 ? 35.156 -6.167 -21.909 1.00 36.62 131 PRO A O 1
ATOM 1091 N N . ALA A 1 132 ? 35.339 -7.522 -23.700 1.00 43.25 132 ALA A N 1
ATOM 1092 C CA . ALA A 1 132 ? 36.677 -8.036 -23.410 1.00 43.25 132 ALA A CA 1
ATOM 1093 C C . ALA A 1 132 ? 37.765 -6.965 -23.629 1.00 43.25 132 ALA A C 1
ATOM 1095 O O . ALA A 1 132 ? 38.657 -7.111 -24.459 1.00 43.25 132 ALA A O 1
ATOM 1096 N N . HIS A 1 133 ? 37.649 -5.855 -22.901 1.00 41.12 133 HIS A N 1
ATOM 1097 C CA . HIS A 1 133 ? 38.609 -4.773 -22.787 1.00 41.12 133 HIS A CA 1
ATOM 1098 C C . HIS A 1 133 ? 38.207 -3.887 -21.599 1.00 41.12 133 HIS A C 1
ATOM 1100 O O . HIS A 1 133 ? 37.425 -2.959 -21.762 1.00 41.12 133 HIS A O 1
ATOM 1106 N N . LEU A 1 134 ? 38.717 -4.215 -20.407 1.00 38.25 134 LEU A N 1
ATOM 1107 C CA . LEU A 1 134 ? 38.956 -3.328 -19.252 1.00 38.25 134 LEU A CA 1
ATOM 1108 C C . LEU A 1 134 ? 39.492 -4.191 -18.094 1.00 38.25 134 LEU A C 1
ATOM 1110 O O . LEU A 1 134 ? 38.823 -4.449 -17.094 1.00 38.25 134 LEU A O 1
ATOM 1114 N N . THR A 1 135 ? 40.722 -4.684 -18.254 1.00 35.81 135 THR A N 1
ATOM 1115 C CA . THR A 1 135 ? 41.503 -5.209 -17.129 1.00 35.81 135 THR A CA 1
ATOM 1116 C C . THR A 1 135 ? 41.774 -4.101 -16.109 1.00 35.81 135 THR A C 1
ATOM 1118 O O . THR A 1 135 ? 41.793 -2.910 -16.435 1.00 35.81 135 THR A O 1
ATOM 1121 N N . VAL A 1 136 ? 41.993 -4.497 -14.852 1.00 39.19 136 VAL A N 1
ATOM 1122 C CA . VAL A 1 136 ? 42.274 -3.601 -13.718 1.00 39.19 136 VAL A CA 1
ATOM 1123 C C . VAL A 1 136 ? 43.708 -3.050 -13.819 1.00 39.19 136 VAL A C 1
ATOM 1125 O O . VAL A 1 136 ? 44.580 -3.399 -13.036 1.00 39.19 136 VAL A O 1
ATOM 1128 N N . GLU A 1 137 ? 43.950 -2.190 -14.809 1.00 39.66 137 GLU A N 1
ATOM 1129 C CA . GLU A 1 137 ? 45.212 -1.451 -15.009 1.00 39.66 137 GLU A CA 1
ATOM 1130 C C . GLU A 1 137 ? 44.990 0.033 -15.377 1.00 39.66 137 GLU A C 1
ATOM 1132 O O . GLU A 1 137 ? 45.936 0.757 -15.666 1.00 39.66 137 GLU A O 1
ATOM 1137 N N . SER A 1 138 ? 43.747 0.533 -15.323 1.00 35.03 138 SER A N 1
ATOM 1138 C CA . SER A 1 138 ? 43.400 1.911 -15.721 1.00 35.03 138 SER A CA 1
ATOM 1139 C C . SER A 1 138 ? 42.841 2.772 -14.577 1.00 35.03 138 SER A C 1
ATOM 1141 O O . SER A 1 138 ? 41.828 3.450 -14.735 1.00 35.03 138 SER A O 1
ATOM 1143 N N . TYR A 1 139 ? 43.527 2.779 -13.428 1.00 33.91 139 TYR A N 1
ATOM 1144 C CA . TYR A 1 139 ? 43.288 3.730 -12.323 1.00 33.91 139 TYR A CA 1
ATOM 1145 C C . TYR A 1 139 ? 44.564 4.462 -11.861 1.00 33.91 139 TYR A C 1
ATOM 1147 O O . TYR A 1 139 ? 44.660 4.917 -10.724 1.00 33.91 139 TYR A O 1
ATOM 1155 N N . GLY A 1 140 ? 45.552 4.606 -12.752 1.00 40.81 140 GLY A N 1
ATOM 1156 C CA . GLY A 1 140 ? 46.843 5.206 -12.410 1.00 40.81 140 GLY A CA 1
ATOM 1157 C C . GLY A 1 140 ? 47.565 5.883 -13.571 1.00 40.81 140 GLY A C 1
ATOM 1158 O O . GLY A 1 140 ? 48.737 5.602 -13.758 1.00 40.81 140 GLY A O 1
ATOM 1159 N N . GLN A 1 141 ? 46.901 6.752 -14.350 1.00 41.19 141 GLN A N 1
ATOM 1160 C CA . GLN A 1 141 ? 47.581 7.494 -15.428 1.00 41.19 141 GLN A CA 1
ATOM 1161 C C . GLN A 1 141 ? 46.931 8.852 -15.786 1.00 41.19 141 GLN A C 1
ATOM 1163 O O . GLN A 1 141 ? 46.520 9.062 -16.923 1.00 41.19 141 GLN A O 1
ATOM 1168 N N . TYR A 1 142 ? 46.888 9.814 -14.854 1.00 35.31 142 TYR A N 1
ATOM 1169 C CA . TYR A 1 142 ? 46.715 11.236 -15.209 1.00 35.31 142 TYR A CA 1
ATOM 1170 C C . TYR A 1 142 ? 47.632 12.150 -14.375 1.00 35.31 142 TYR A C 1
ATOM 1172 O O . TYR A 1 142 ? 47.684 12.030 -13.156 1.00 35.31 142 TYR A O 1
ATOM 1180 N N . HIS A 1 143 ? 48.299 13.086 -15.069 1.00 38.78 143 HIS A N 1
ATOM 1181 C CA . HIS A 1 143 ? 49.211 14.146 -14.586 1.00 38.78 143 HIS A CA 1
ATOM 1182 C C . HIS A 1 143 ? 50.702 13.826 -14.337 1.00 38.78 143 HIS A C 1
ATOM 1184 O O . HIS A 1 143 ? 51.242 13.989 -13.247 1.00 38.78 143 HIS A O 1
ATOM 1190 N N . HIS A 1 144 ? 51.397 13.555 -15.444 1.00 38.19 144 HIS A N 1
ATOM 1191 C CA . HIS A 1 144 ? 52.655 14.243 -15.804 1.00 38.19 144 HIS A CA 1
ATOM 1192 C C . HIS A 1 144 ? 52.322 15.690 -16.285 1.00 38.19 144 HIS A C 1
ATOM 1194 O O . HIS A 1 144 ? 51.256 15.870 -16.871 1.00 38.19 144 HIS A O 1
ATOM 1200 N N . GLU A 1 145 ? 53.101 16.772 -16.106 1.00 34.50 145 GLU A N 1
ATOM 1201 C CA . GLU A 1 145 ? 54.346 17.049 -15.348 1.00 34.50 145 GLU A CA 1
ATOM 1202 C C . GLU A 1 145 ? 54.345 18.507 -14.830 1.00 34.50 145 GLU A C 1
ATOM 1204 O O . GLU A 1 145 ? 53.664 19.348 -15.416 1.00 34.50 145 GLU A O 1
ATOM 1209 N N . ALA A 1 146 ? 55.185 18.842 -13.833 1.00 35.19 146 ALA A N 1
ATOM 1210 C CA . ALA A 1 146 ? 55.676 20.215 -13.614 1.00 35.19 146 ALA A CA 1
ATOM 1211 C C . ALA A 1 146 ? 56.942 20.294 -12.718 1.00 35.19 146 ALA A C 1
ATOM 1213 O O . ALA A 1 146 ? 56.842 20.561 -11.525 1.00 35.19 146 ALA A O 1
ATOM 1214 N N . GLY A 1 147 ? 58.137 20.177 -13.315 1.00 32.50 147 GLY A N 1
ATOM 1215 C CA . GLY A 1 147 ? 59.372 20.805 -12.797 1.00 32.50 147 GLY A CA 1
ATOM 1216 C C . GLY A 1 147 ? 60.149 20.087 -11.662 1.00 32.50 147 GLY A C 1
ATOM 1217 O O . GLY A 1 147 ? 59.542 19.446 -10.808 1.00 32.50 147 GLY A O 1
ATOM 1218 N N . PRO A 1 148 ? 61.501 20.174 -11.618 1.00 44.44 148 PRO A N 1
ATOM 1219 C CA . PRO A 1 148 ? 62.317 19.316 -10.749 1.00 44.44 148 PRO A CA 1
ATOM 1220 C C . PRO A 1 148 ? 62.937 19.995 -9.50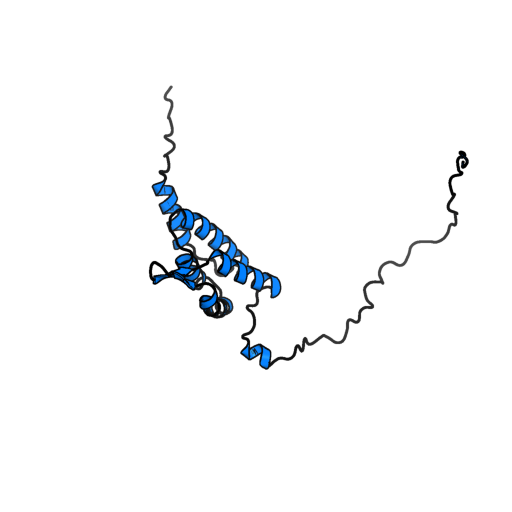7 1.00 44.44 148 PRO A C 1
ATOM 1222 O O . PRO A 1 148 ? 63.177 21.196 -9.480 1.00 44.44 148 PRO A O 1
ATOM 1225 N N . SER A 1 149 ? 63.376 19.142 -8.569 1.00 34.53 149 SER A N 1
ATOM 1226 C CA . SER A 1 149 ? 64.432 19.377 -7.563 1.00 34.53 149 SER A CA 1
ATOM 1227 C C . SER A 1 149 ? 64.204 20.458 -6.487 1.00 34.53 149 SER A C 1
ATOM 1229 O O . SER A 1 149 ? 64.546 21.619 -6.696 1.00 34.53 149 SER A O 1
ATOM 1231 N N . HIS A 1 150 ? 63.982 20.016 -5.239 1.00 36.69 150 HIS A N 1
ATOM 1232 C CA . HIS A 1 150 ? 65.095 20.025 -4.273 1.00 36.69 150 HIS A CA 1
ATOM 1233 C C . HIS A 1 150 ? 64.925 19.035 -3.104 1.00 36.69 150 HIS A C 1
ATOM 1235 O O . HIS A 1 150 ? 63.883 18.408 -2.939 1.00 36.69 150 HIS A O 1
ATOM 1241 N N . ARG A 1 151 ? 66.010 18.857 -2.341 1.00 39.97 151 ARG A N 1
ATOM 1242 C CA . ARG A 1 151 ? 66.225 17.839 -1.300 1.00 39.97 151 ARG A CA 1
ATOM 1243 C C . ARG A 1 151 ? 66.376 18.518 0.063 1.00 39.97 151 ARG A C 1
ATOM 1245 O O . ARG A 1 151 ? 67.285 19.325 0.202 1.00 39.97 151 ARG A O 1
ATOM 1252 N N . GLN A 1 152 ? 65.563 18.128 1.045 1.00 37.84 152 GLN A N 1
ATOM 1253 C CA . GLN A 1 152 ? 65.748 18.326 2.496 1.00 37.84 152 GLN A CA 1
ATOM 1254 C C . GLN A 1 152 ? 64.778 17.339 3.177 1.00 37.84 152 GLN A C 1
ATOM 1256 O O . GLN A 1 152 ? 63.582 17.378 2.916 1.00 37.84 152 GLN A O 1
ATOM 1261 N N . GLU A 1 153 ? 65.245 16.230 3.753 1.00 37.59 153 GLU A N 1
ATOM 1262 C CA . GLU A 1 153 ? 65.892 16.137 5.075 1.00 37.59 153 GLU A CA 1
ATOM 1263 C C . GLU A 1 153 ? 64.901 16.485 6.196 1.00 37.59 153 GLU A C 1
ATOM 1265 O O . GLU A 1 153 ? 64.566 17.646 6.409 1.00 37.59 153 GLU A O 1
ATOM 1270 N N . VAL A 1 154 ? 64.374 15.444 6.854 1.00 38.88 154 VAL A N 1
ATOM 1271 C CA . VAL A 1 154 ? 63.353 15.570 7.903 1.00 38.88 154 VAL A CA 1
ATOM 1272 C C . VAL A 1 154 ? 64.039 15.560 9.264 1.00 38.88 154 VAL A C 1
ATOM 1274 O O . VAL A 1 154 ? 64.566 14.535 9.695 1.00 38.88 154 VAL A O 1
ATOM 1277 N N . ASP A 1 155 ? 64.033 16.718 9.912 1.00 37.41 155 ASP A N 1
ATOM 1278 C CA . ASP A 1 155 ? 64.620 16.955 11.229 1.00 37.41 155 ASP A CA 1
ATOM 1279 C C . ASP A 1 155 ? 63.800 16.245 12.332 1.00 37.41 155 ASP A C 1
ATOM 1281 O O . ASP A 1 155 ? 62.571 16.368 12.379 1.00 37.41 155 ASP A O 1
ATOM 1285 N N . LEU A 1 156 ? 64.463 15.472 13.204 1.00 49.69 156 LEU A N 1
ATOM 1286 C CA . LEU A 1 156 ? 63.838 14.862 14.385 1.00 49.69 156 LEU A CA 1
ATOM 1287 C C . LEU A 1 156 ? 64.043 15.771 15.611 1.00 49.69 156 LEU A C 1
ATOM 1289 O O . LEU A 1 156 ? 65.191 16.042 15.968 1.00 49.69 156 LEU A O 1
ATOM 1293 N N . PRO A 1 157 ? 62.981 16.148 16.350 1.00 49.22 157 PRO A N 1
ATOM 1294 C CA . PRO A 1 157 ? 63.134 16.965 17.548 1.00 49.22 157 PRO A CA 1
ATOM 1295 C C . PRO A 1 157 ? 63.852 16.199 18.685 1.00 49.22 157 PRO A C 1
ATOM 1297 O O . PRO A 1 157 ? 63.549 15.026 18.929 1.00 49.22 157 PRO A O 1
ATOM 1300 N N . PRO A 1 158 ? 64.778 16.846 19.424 1.00 45.62 158 PRO A N 1
ATOM 1301 C CA . PRO A 1 158 ? 65.581 16.202 20.462 1.00 45.62 158 PRO A CA 1
ATOM 1302 C C . PRO A 1 158 ? 64.831 16.039 21.795 1.00 45.62 158 PRO A C 1
ATOM 1304 O O . PRO A 1 158 ? 63.871 16.747 22.102 1.00 45.62 158 PRO A O 1
ATOM 1307 N N . GLY A 1 159 ? 65.291 15.087 22.610 1.00 40.22 159 GLY A N 1
ATOM 1308 C CA . GLY A 1 159 ? 64.539 14.582 23.761 1.00 40.22 159 GLY A CA 1
ATOM 1309 C C . GLY A 1 1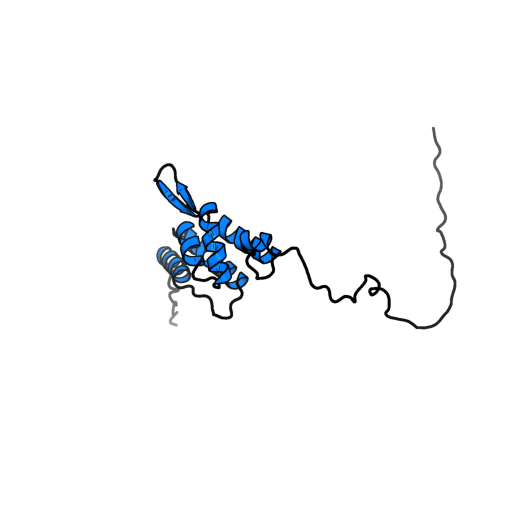59 ? 64.714 15.301 25.108 1.00 40.22 159 GLY A C 1
ATOM 1310 O O . GLY A 1 159 ? 65.551 16.181 25.307 1.00 40.22 159 GLY A O 1
ATOM 1311 N N . ARG A 1 160 ? 63.928 14.813 26.074 1.00 41.81 160 ARG A N 1
ATOM 1312 C CA . ARG A 1 160 ? 64.111 14.873 27.538 1.00 41.81 160 ARG A CA 1
ATOM 1313 C C . ARG A 1 160 ? 63.613 13.519 28.084 1.00 41.81 160 ARG A C 1
ATOM 1315 O O . ARG A 1 160 ? 62.654 12.996 27.532 1.00 41.81 160 ARG A O 1
ATOM 1322 N N . GLY A 1 161 ? 64.161 12.883 29.118 1.00 37.28 161 GLY A N 1
ATOM 1323 C CA . GLY A 1 161 ? 65.233 13.274 30.038 1.00 37.28 161 GLY A CA 1
ATOM 1324 C C . GLY A 1 161 ? 64.817 12.969 31.487 1.00 37.28 161 GLY A C 1
ATOM 1325 O O . GLY A 1 161 ? 64.077 13.757 32.064 1.00 37.28 161 GLY A O 1
ATOM 1326 N N . GLY A 1 162 ? 65.297 11.856 32.065 1.00 37.41 162 GLY A N 1
ATOM 1327 C CA . GLY A 1 162 ? 64.865 11.333 33.384 1.00 37.41 162 GLY A CA 1
ATOM 1328 C C . GLY A 1 162 ? 63.564 10.511 33.299 1.00 37.41 162 GLY A C 1
ATOM 1329 O O . GLY A 1 162 ? 62.764 10.747 32.404 1.00 37.41 162 GLY A O 1
ATOM 1330 N N . ILE A 1 163 ? 63.286 9.514 34.149 1.00 43.91 163 ILE A N 1
ATOM 1331 C CA . ILE A 1 163 ? 63.736 9.212 35.530 1.00 43.91 163 ILE A CA 1
ATOM 1332 C C . ILE A 1 163 ? 63.966 7.675 35.674 1.00 43.91 163 ILE A C 1
ATOM 1334 O O . ILE A 1 163 ? 63.366 6.920 34.909 1.00 43.91 163 ILE A O 1
ATOM 1338 N N . PRO A 1 164 ? 64.860 7.187 36.568 1.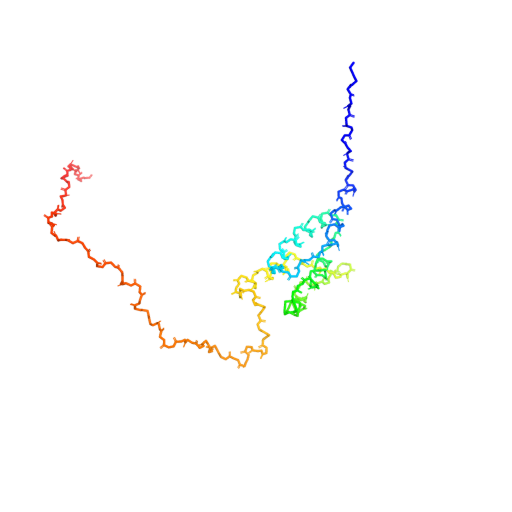00 53.03 164 PRO A N 1
ATOM 1339 C CA . PRO A 1 164 ? 65.347 5.797 36.551 1.00 53.03 164 PRO A CA 1
ATOM 1340 C C . PRO A 1 164 ? 64.479 4.779 37.317 1.00 53.03 164 PRO A C 1
ATOM 1342 O O . PRO A 1 164 ? 63.577 5.135 38.069 1.00 53.03 164 PRO A O 1
ATOM 1345 N N . CYS A 1 165 ? 64.814 3.496 37.139 1.00 45.31 165 CYS A N 1
ATOM 1346 C CA . CYS A 1 165 ? 64.190 2.349 37.804 1.00 45.31 165 CYS A CA 1
ATOM 1347 C C . CYS A 1 165 ? 64.665 2.161 39.255 1.00 45.31 165 CYS A C 1
ATOM 1349 O O . CYS A 1 165 ? 65.873 2.177 39.508 1.00 45.31 165 CYS A O 1
ATOM 1351 N N . SER A 1 166 ? 63.736 1.838 40.157 1.00 51.25 166 SER A N 1
ATOM 1352 C CA . SER A 1 166 ? 63.861 0.853 41.251 1.00 51.25 166 SER A CA 1
ATOM 1353 C C . SER A 1 166 ? 62.464 0.491 41.749 1.00 51.25 166 SER A C 1
ATOM 1355 O O . SER A 1 166 ? 61.648 1.431 41.857 1.00 51.25 166 SER A O 1
#

Sequence (166 aa):
MNQRRTARKQVTPQAIADNAILAYRSYRPRPESSIMRILYKFFELWEEANKHGISGLDGIRHLIPLLPDDWEIWTTRLLEDYIYRRADTLEDVGDFPGFISAIFQQYAEYQNFPPASPDIQASHPLQWDTPAHLTVESYGQYHHEAGPSHRQEVDLPPGRGGIPCS

pLDDT: mean 74.28, std 24.51, range [32.5, 98.44]

Foldseek 3Di:
DDPPPPPPPDQDPVNQLVVLLCCLVVDADDPPDAPVRLLVVNVVSQVSNVVNPCFLVNSLVVSLVRDPPQSSVLLVVCQVVFWDQDPVPRDIGGPNVVSSVVVVVQCVVPVRHRDDDVVVVVPDDDPPVDPPDDDPPPPDDDDDDDDDDDDDDDDDDDDDDDDDDD

Organism: Salvia splendens (NCBI:txid180675)

Radius of gyration: 31.11 Å; chains: 1; bounding box: 82×72×65 Å

Secondary structure (DSSP, 8-state):
---------PPPHHHHHHHHHHHHHT----TT--HHHHHHHHHHHHHHHHTTT--HHHHHHHHGGGS-HHHHHHHHHTHHHHEEE-TTT--EEE-HHHHHHHHHHHHHHHTTPPPP-HHHHTT--------S---TT-SS--------------PPPP--------